Protein AF-W3U052-F1 (afdb_monomer)

pLDDT: mean 78.4, std 22.16, range [32.72, 96.44]

Foldseek 3Di:
DVVVVVVVQVVCCVVVVHDDDDPVVVVVVVVPDDDDDDDPVQLVVQQVVCCVVPVDGDDSVVSRVVSRCPPPPDVPPPDDDDPDPVPPPDD

Nearest PDB structures (foldseek):
  4f4f-assembly2_B  TM=9.428E-01  e=4.937E-03  Brucella melitensis bv. 1 str. 16M

Secondary structure (DSSP, 8-state):
-HHHHHHHHHHHHHHHS--PPPHHHHHHHTTT-------THHHHHHHHHHHHHHS----HHHHHHHHHHTT------SSS-----TT----

InterPro domains:
  IPR036052 Tryptophan synthase beta chain-like, PALP domain superfamily [G3DSA:3.40.50.1100] (3-83)
  IPR036052 Tryptophan synthase beta chain-like, PALP domain superfamily [SSF53686] (6-67)

Radius of gyration: 19.06 Å; Cα contacts (8 Å, |Δi|>4): 41; chains: 1; bounding box: 42×31×46 Å

Mean predicted aligned error: 11.36 Å

Organism: NCBI:txid1402976

Structure (mmCIF, N/CA/C/O backbone):
data_AF-W3U052-F1
#
_entry.id   AF-W3U052-F1
#
loop_
_atom_site.group_PDB
_atom_site.id
_atom_site.type_symbol
_atom_site.label_atom_id
_atom_site.label_alt_id
_atom_site.label_comp_id
_atom_site.label_asym_id
_atom_site.label_entity_id
_atom_site.label_seq_id
_atom_site.pdbx_PDB_ins_code
_atom_site.Cartn_x
_atom_site.Cartn_y
_atom_site.Cartn_z
_atom_site.occupancy
_atom_site.B_iso_or_equiv
_atom_site.auth_seq_id
_atom_site.auth_comp_id
_atom_site.auth_asym_id
_atom_site.auth_atom_id
_atom_site.pdbx_PDB_model_num
ATOM 1 N N . MET A 1 1 ? 16.755 16.103 -17.808 1.00 61.72 1 MET A N 1
ATOM 2 C CA . MET A 1 1 ? 17.037 14.648 -17.778 1.00 61.72 1 MET A CA 1
ATOM 3 C C . MET A 1 1 ?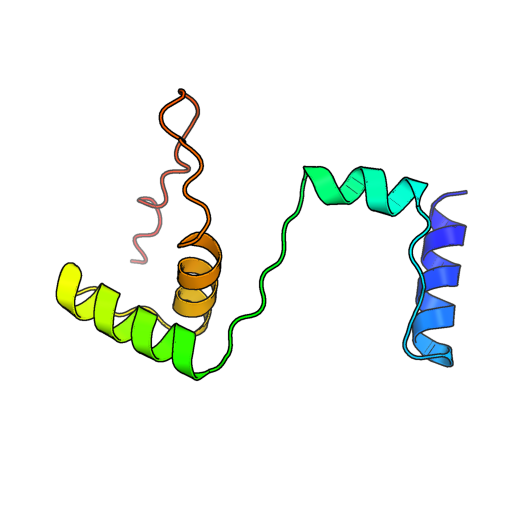 15.945 13.830 -17.088 1.00 61.72 1 MET A C 1
ATOM 5 O O . MET A 1 1 ? 15.528 12.850 -17.678 1.00 61.72 1 MET A O 1
ATOM 9 N N . ILE A 1 2 ? 15.399 14.252 -15.937 1.00 64.00 2 ILE A N 1
ATOM 10 C 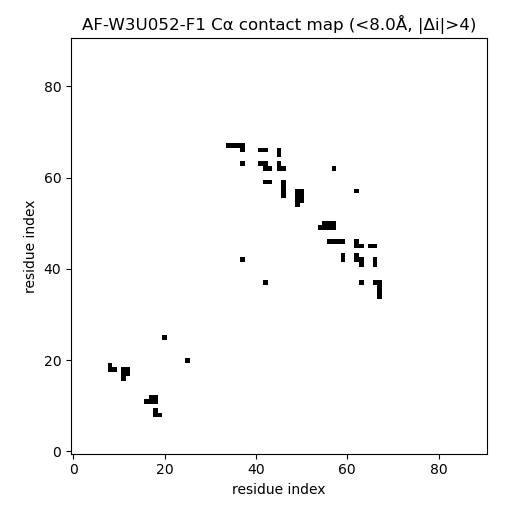CA . ILE A 1 2 ? 14.359 13.502 -15.188 1.00 64.00 2 ILE A CA 1
ATOM 11 C C . ILE A 1 2 ? 13.107 13.167 -16.027 1.00 64.00 2 ILE A C 1
ATOM 13 O O . ILE A 1 2 ? 12.584 12.061 -15.955 1.00 64.00 2 ILE A O 1
ATOM 17 N N . GLN A 1 3 ? 12.646 14.085 -16.886 1.00 76.25 3 GLN A N 1
ATOM 18 C CA . GLN A 1 3 ? 11.471 13.828 -17.734 1.00 76.25 3 GLN A CA 1
ATOM 19 C C . GLN A 1 3 ? 11.665 12.662 -18.721 1.00 76.25 3 GLN A C 1
ATOM 21 O O . GLN A 1 3 ? 10.705 11.964 -19.038 1.00 76.25 3 GLN A O 1
ATOM 26 N N . TYR A 1 4 ? 12.897 12.427 -19.188 1.00 85.44 4 TYR A N 1
ATOM 27 C CA . TYR A 1 4 ? 13.193 11.333 -20.114 1.00 85.44 4 TYR A CA 1
ATOM 28 C C . TYR A 1 4 ? 13.103 9.968 -19.423 1.00 85.44 4 TYR A C 1
ATOM 30 O O . TYR A 1 4 ? 12.537 9.032 -19.983 1.00 85.44 4 TYR A O 1
ATOM 38 N N . GLU A 1 5 ? 13.605 9.867 -18.191 1.00 88.06 5 GLU A N 1
ATOM 39 C CA . GLU A 1 5 ? 13.559 8.634 -17.396 1.00 88.06 5 GLU A CA 1
ATOM 40 C C . GLU A 1 5 ? 12.117 8.220 -17.082 1.00 88.06 5 GLU A C 1
ATOM 42 O O . GLU A 1 5 ? 11.762 7.054 -17.246 1.00 88.06 5 GLU A O 1
ATOM 47 N N . ILE A 1 6 ? 11.262 9.187 -16.729 1.00 92.12 6 ILE A N 1
ATOM 48 C CA . ILE A 1 6 ? 9.831 8.949 -16.498 1.00 92.12 6 ILE A CA 1
ATOM 49 C C . ILE A 1 6 ? 9.155 8.466 -17.781 1.00 92.12 6 ILE A C 1
ATOM 51 O O . ILE A 1 6 ? 8.448 7.459 -17.760 1.00 92.12 6 ILE A O 1
ATOM 55 N N . ARG A 1 7 ? 9.392 9.152 -18.909 1.00 93.94 7 ARG A N 1
ATOM 56 C CA . ARG A 1 7 ? 8.802 8.770 -20.197 1.00 93.94 7 ARG A CA 1
ATOM 57 C C . ARG A 1 7 ? 9.187 7.342 -20.576 1.00 93.94 7 ARG A C 1
ATOM 59 O O . ARG A 1 7 ? 8.312 6.548 -20.898 1.00 93.94 7 ARG A O 1
ATOM 66 N N . ASN A 1 8 ? 10.468 7.000 -20.469 1.00 92.12 8 ASN A N 1
ATOM 67 C CA . ASN A 1 8 ? 10.957 5.660 -20.776 1.00 92.12 8 ASN A CA 1
ATOM 68 C C . ASN A 1 8 ? 10.349 4.595 -19.841 1.00 92.12 8 ASN A C 1
ATOM 70 O O . ASN A 1 8 ? 9.932 3.536 -20.300 1.00 92.12 8 ASN A O 1
ATOM 74 N N . ALA A 1 9 ? 10.237 4.870 -18.536 1.00 93.06 9 ALA A N 1
ATOM 75 C CA . ALA A 1 9 ? 9.591 3.951 -17.596 1.00 93.06 9 ALA A CA 1
ATOM 76 C C . ALA A 1 9 ? 8.118 3.689 -17.961 1.00 93.06 9 ALA A C 1
ATOM 78 O O . ALA A 1 9 ? 7.673 2.542 -17.924 1.00 93.06 9 ALA A O 1
ATOM 79 N N . MET A 1 10 ? 7.380 4.726 -18.367 1.00 95.44 10 MET A N 1
ATOM 80 C CA . MET A 1 10 ? 5.980 4.601 -18.787 1.00 95.44 10 MET A CA 1
ATOM 81 C C . MET A 1 10 ? 5.829 3.890 -20.141 1.00 95.44 10 MET A C 1
ATOM 83 O O . MET A 1 10 ? 4.950 3.042 -20.287 1.00 95.44 10 MET A O 1
ATOM 87 N N . GLU A 1 11 ? 6.702 4.168 -21.113 1.00 95.44 11 GLU A N 1
ATOM 88 C CA . GLU A 1 11 ? 6.728 3.449 -22.396 1.00 95.44 11 GLU A CA 1
ATOM 89 C C . GLU A 1 11 ? 7.033 1.955 -22.200 1.00 95.44 11 GLU A C 1
ATOM 91 O O . GLU A 1 11 ? 6.394 1.102 -22.821 1.00 95.44 11 GLU A O 1
ATOM 96 N N . ASN A 1 12 ? 7.964 1.621 -21.300 1.00 93.81 12 ASN A N 1
ATOM 97 C CA . ASN A 1 12 ? 8.249 0.234 -20.937 1.00 93.81 12 ASN A CA 1
ATOM 98 C C . ASN A 1 12 ? 7.050 -0.407 -20.235 1.00 93.81 12 ASN A C 1
ATOM 100 O O . ASN A 1 12 ? 6.624 -1.484 -20.635 1.00 93.81 12 ASN A O 1
ATOM 104 N N . LEU A 1 13 ? 6.410 0.279 -19.284 1.00 96.25 13 LEU A N 1
ATOM 105 C CA . LEU A 1 13 ? 5.184 -0.215 -18.653 1.00 96.25 13 LEU A CA 1
ATOM 106 C C . LEU A 1 13 ? 4.084 -0.528 -19.683 1.00 96.25 13 LEU A C 1
ATOM 108 O O . LEU A 1 13 ? 3.397 -1.541 -19.553 1.00 96.25 13 LEU A O 1
ATOM 112 N N . GLN A 1 14 ? 3.934 0.290 -20.728 1.00 96.19 14 GLN A N 1
ATOM 113 C CA . GLN A 1 14 ? 2.971 0.031 -21.800 1.00 96.19 14 GLN A CA 1
ATOM 114 C C . GLN A 1 14 ? 3.310 -1.242 -22.593 1.00 96.19 14 GLN A C 1
ATOM 116 O O . GLN A 1 14 ? 2.406 -2.019 -22.899 1.00 96.19 14 GLN A O 1
ATOM 121 N N . LYS A 1 15 ? 4.591 -1.462 -22.916 1.00 96.06 15 LYS A N 1
ATOM 122 C CA . LYS A 1 15 ? 5.050 -2.570 -23.772 1.00 96.06 15 LYS A CA 1
ATOM 123 C C . LYS A 1 15 ? 5.224 -3.888 -23.017 1.00 96.06 15 LYS A C 1
ATOM 125 O O . LYS A 1 15 ? 4.716 -4.912 -23.459 1.00 96.06 15 LYS A O 1
ATOM 130 N N . SER A 1 16 ? 5.933 -3.873 -21.890 1.00 95.31 16 SER A N 1
ATOM 131 C CA . SER A 1 16 ? 6.285 -5.064 -21.106 1.00 95.31 16 SER A CA 1
ATOM 132 C C . SER A 1 16 ? 5.385 -5.290 -19.896 1.00 95.31 16 SER A C 1
ATOM 134 O O . SER A 1 16 ? 5.518 -6.313 -19.2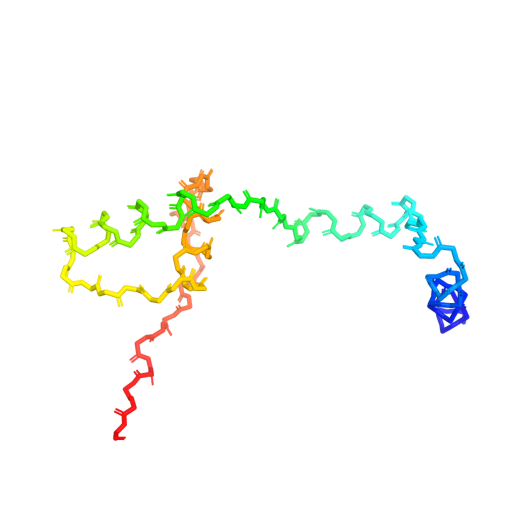36 1.00 95.31 16 SER A O 1
ATOM 136 N N . ARG A 1 17 ? 4.451 -4.373 -19.588 1.00 96.44 17 ARG A N 1
ATOM 137 C CA . ARG A 1 17 ? 3.548 -4.444 -18.412 1.00 96.44 17 ARG A CA 1
ATOM 138 C C . ARG A 1 17 ? 4.266 -4.391 -17.063 1.00 96.44 17 ARG A C 1
ATOM 140 O O . ARG A 1 17 ? 3.644 -4.580 -16.022 1.00 96.44 17 ARG A O 1
ATOM 147 N N . HIS A 1 18 ? 5.553 -4.069 -17.079 1.00 93.81 18 HIS A N 1
ATOM 148 C CA . HIS A 1 18 ? 6.378 -3.843 -15.905 1.00 93.81 18 HIS A CA 1
ATOM 149 C C . HIS A 1 18 ? 7.520 -2.885 -16.255 1.0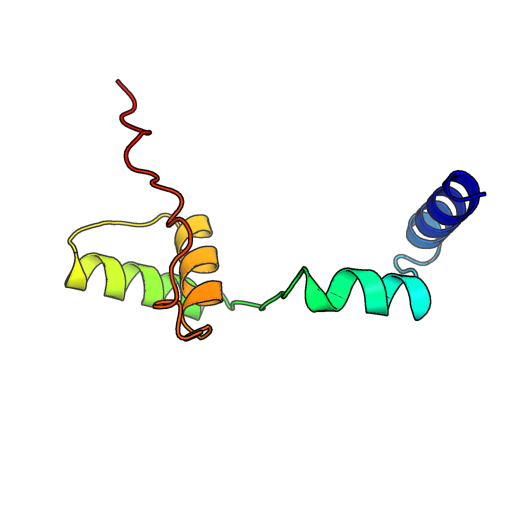0 93.81 18 HIS A C 1
ATOM 151 O O . HIS A 1 18 ? 7.908 -2.759 -17.416 1.00 93.81 18 HIS A O 1
ATOM 157 N N . PHE A 1 19 ? 8.102 -2.260 -15.238 1.00 95.00 19 PHE A N 1
ATOM 158 C CA . PHE A 1 19 ? 9.382 -1.563 -15.325 1.00 95.00 19 PHE A CA 1
ATOM 159 C C . PHE A 1 19 ? 10.159 -1.813 -14.033 1.00 95.00 19 PHE A C 1
ATOM 161 O O . PHE A 1 19 ? 9.568 -2.144 -13.005 1.00 95.00 19 PHE A O 1
ATOM 168 N N . ASN A 1 20 ? 11.477 -1.648 -14.090 1.00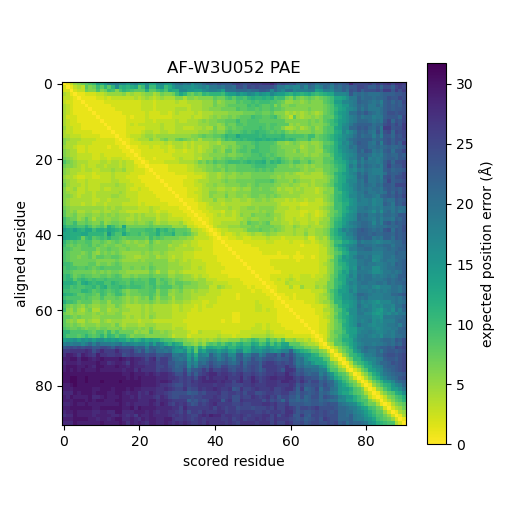 91.94 20 ASN A N 1
ATOM 169 C CA . ASN A 1 20 ? 12.328 -1.739 -12.911 1.00 91.94 20 ASN A CA 1
ATOM 170 C C . ASN A 1 20 ? 12.718 -0.338 -12.457 1.00 91.94 20 ASN A C 1
ATOM 172 O O . ASN A 1 20 ? 13.049 0.523 -13.274 1.00 91.94 20 ASN A O 1
ATOM 176 N N . LEU A 1 21 ? 12.668 -0.122 -11.148 1.00 90.88 21 LEU A N 1
ATOM 177 C CA . LEU A 1 21 ? 13.132 1.108 -10.534 1.00 90.88 21 LEU A CA 1
ATOM 178 C C . LEU A 1 21 ? 14.630 0.974 -10.237 1.00 90.88 21 LEU A C 1
ATOM 180 O O . LEU A 1 21 ? 15.043 -0.005 -9.619 1.00 90.88 21 LEU A O 1
ATOM 184 N N . ASP A 1 22 ? 15.426 1.953 -10.667 1.00 90.56 22 ASP A N 1
ATOM 185 C CA . ASP A 1 22 ? 16.852 1.997 -10.333 1.00 90.56 22 ASP A CA 1
ATOM 186 C C . ASP A 1 22 ? 17.073 2.099 -8.813 1.00 90.56 22 ASP A C 1
ATOM 188 O O . ASP A 1 22 ? 16.267 2.690 -8.082 1.00 90.56 22 ASP A O 1
ATOM 192 N N . GLU A 1 23 ? 18.190 1.555 -8.334 1.00 93.25 23 GLU A N 1
ATOM 193 C CA . GLU A 1 23 ? 18.516 1.474 -6.911 1.00 93.25 23 GLU A CA 1
ATOM 194 C C . GLU A 1 23 ? 18.574 2.861 -6.258 1.00 93.25 23 GLU A C 1
ATOM 196 O O . GLU A 1 23 ? 18.116 3.036 -5.126 1.00 93.25 23 GLU A O 1
ATOM 201 N N . LYS A 1 24 ? 19.067 3.875 -6.982 1.00 92.19 24 LYS A N 1
ATOM 202 C CA . LYS A 1 24 ? 19.101 5.266 -6.512 1.00 92.19 24 LYS A CA 1
ATOM 203 C C . LYS A 1 24 ? 17.700 5.780 -6.179 1.00 92.19 24 LYS A C 1
ATOM 205 O O . LYS A 1 24 ? 17.486 6.362 -5.116 1.00 92.19 24 LYS A O 1
ATOM 210 N N . HIS A 1 25 ? 16.742 5.545 -7.074 1.00 91.38 25 HIS A N 1
ATOM 211 C CA . HIS A 1 25 ? 15.354 5.950 -6.874 1.00 91.38 25 HIS A CA 1
ATOM 212 C C . HIS A 1 25 ? 14.698 5.125 -5.764 1.00 91.38 25 HIS A C 1
ATOM 214 O O . HIS A 1 25 ? 14.055 5.696 -4.884 1.00 91.38 25 HIS A O 1
ATOM 220 N N . PHE A 1 26 ? 14.927 3.811 -5.725 1.00 92.88 26 PHE A N 1
ATOM 221 C CA . PHE A 1 26 ? 14.398 2.956 -4.662 1.00 92.88 26 PHE A CA 1
ATOM 222 C C . PHE A 1 26 ? 14.865 3.397 -3.267 1.00 92.88 26 PHE A C 1
ATOM 224 O O . PHE A 1 26 ? 14.040 3.558 -2.367 1.00 92.88 26 PHE A O 1
ATOM 231 N N . LYS A 1 27 ? 16.165 3.679 -3.101 1.00 94.81 27 LYS A N 1
ATOM 232 C CA . LYS A 1 27 ? 16.751 4.170 -1.841 1.00 94.81 27 LYS A CA 1
ATOM 233 C C . LYS A 1 27 ? 16.201 5.526 -1.402 1.00 94.81 27 LYS A C 1
ATOM 235 O O . LYS A 1 27 ? 16.179 5.798 -0.208 1.00 94.81 27 LYS A O 1
ATOM 240 N N . SER A 1 28 ? 15.748 6.364 -2.334 1.00 92.88 28 SER A N 1
ATOM 241 C CA . SER A 1 28 ? 15.102 7.637 -1.986 1.00 92.88 28 SER A CA 1
ATOM 242 C C . SER A 1 28 ? 13.655 7.475 -1.497 1.00 92.88 28 SER A C 1
ATOM 244 O O . SER A 1 28 ? 13.206 8.252 -0.660 1.00 92.88 28 SER A O 1
ATOM 246 N N . ILE A 1 29 ? 12.929 6.458 -1.979 1.00 92.75 29 ILE A N 1
ATOM 247 C CA . ILE A 1 29 ? 11.499 6.252 -1.686 1.00 92.75 29 ILE A CA 1
ATOM 248 C C . ILE A 1 29 ? 11.299 5.383 -0.437 1.00 92.75 29 ILE A C 1
ATOM 250 O O . ILE A 1 29 ? 10.409 5.656 0.369 1.00 92.75 29 ILE A O 1
ATOM 254 N N . SER A 1 30 ? 12.117 4.345 -0.250 1.00 93.31 30 SER A N 1
ATOM 255 C CA . SER A 1 30 ? 11.927 3.353 0.818 1.00 93.31 30 SER A CA 1
ATOM 256 C C . SER A 1 30 ? 11.954 3.894 2.260 1.00 93.31 30 SER A C 1
ATOM 258 O O . SER A 1 30 ? 11.240 3.330 3.090 1.00 93.31 30 SER A O 1
ATOM 260 N N . PRO A 1 31 ? 12.676 4.983 2.608 1.00 92.88 31 PRO A N 1
ATOM 261 C CA . PRO A 1 31 ? 12.610 5.556 3.955 1.00 92.88 31 PRO A CA 1
ATOM 262 C C . PRO A 1 31 ? 11.315 6.337 4.215 1.00 92.88 31 PRO A C 1
ATOM 264 O O . PRO A 1 31 ? 10.904 6.487 5.365 1.00 92.88 31 PRO A O 1
ATOM 267 N N . LEU A 1 32 ? 10.684 6.850 3.154 1.00 94.12 32 LEU A N 1
ATOM 268 C CA . LEU A 1 32 ? 9.511 7.725 3.225 1.00 94.12 32 LEU A CA 1
ATOM 269 C C . LEU A 1 32 ? 8.201 6.937 3.154 1.00 94.12 32 LEU A C 1
ATOM 271 O O . LEU A 1 32 ? 7.209 7.316 3.775 1.00 94.12 32 LEU A O 1
ATOM 275 N N . PHE A 1 33 ? 8.195 5.830 2.412 1.00 91.25 33 PHE A N 1
ATOM 276 C CA . PHE A 1 33 ? 6.997 5.049 2.139 1.00 91.25 33 PHE A CA 1
ATOM 277 C C . PHE A 1 33 ? 7.146 3.611 2.625 1.00 91.25 33 PHE A C 1
ATOM 279 O O . PHE A 1 33 ? 8.186 2.976 2.479 1.00 91.25 33 PHE A O 1
ATOM 286 N N . SER A 1 34 ? 6.066 3.057 3.170 1.00 89.56 34 SER A N 1
ATOM 287 C CA . SER A 1 34 ? 5.968 1.621 3.440 1.00 89.56 34 SER A CA 1
ATOM 288 C C . SER A 1 34 ? 4.612 1.121 2.981 1.00 89.56 34 SER A C 1
ATOM 290 O O . SER A 1 34 ? 3.597 1.746 3.283 1.00 89.56 34 SER A O 1
ATOM 292 N N . ALA A 1 35 ? 4.596 -0.024 2.310 1.00 88.44 35 ALA A N 1
ATOM 293 C CA . ALA A 1 35 ? 3.380 -0.669 1.841 1.00 88.44 35 ALA A CA 1
ATOM 294 C C . ALA A 1 35 ? 3.146 -1.982 2.593 1.00 88.44 35 ALA A C 1
ATOM 296 O O . ALA A 1 35 ? 4.090 -2.667 2.989 1.00 88.44 35 ALA A O 1
ATOM 297 N N . ARG A 1 36 ? 1.877 -2.340 2.769 1.00 87.31 36 ARG A N 1
ATOM 298 C CA . ARG A 1 36 ? 1.452 -3.639 3.290 1.00 87.31 36 ARG A CA 1
ATOM 299 C C . ARG A 1 36 ? 0.292 -4.137 2.437 1.00 87.31 36 ARG A C 1
ATOM 301 O O . ARG A 1 36 ? -0.562 -3.355 2.034 1.00 87.31 36 ARG A O 1
ATOM 308 N N . LYS A 1 37 ? 0.280 -5.438 2.160 1.00 86.56 37 LYS A N 1
ATOM 309 C CA . LYS A 1 37 ? -0.849 -6.112 1.518 1.00 86.56 37 LYS A CA 1
ATOM 310 C C . LYS A 1 37 ? -1.835 -6.563 2.593 1.00 86.56 37 LYS A C 1
ATOM 312 O O . LYS A 1 37 ? -1.401 -7.071 3.622 1.00 86.56 37 LYS A O 1
ATOM 317 N N . SER A 1 38 ? -3.124 -6.389 2.324 1.00 83.81 38 SER A N 1
ATOM 318 C CA . SER A 1 38 ? -4.218 -6.902 3.148 1.00 83.81 38 SER A CA 1
ATOM 319 C C . SER A 1 38 ? -5.082 -7.828 2.292 1.00 83.81 38 SER A C 1
ATOM 321 O O . SER A 1 38 ? -5.400 -7.505 1.145 1.00 83.81 38 SER A O 1
ATOM 323 N N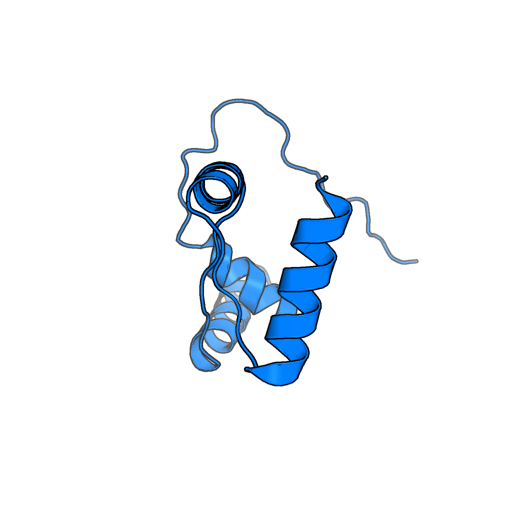 . SER A 1 39 ? -5.394 -9.007 2.808 1.00 86.25 39 SER A N 1
ATOM 324 C CA . SER A 1 39 ? -6.324 -9.978 2.226 1.00 86.25 39 SER A CA 1
ATOM 325 C C . SER A 1 39 ? -7.755 -9.670 2.660 1.00 86.25 39 SER A C 1
ATOM 327 O O . SER A 1 39 ? -7.941 -9.064 3.698 1.00 86.25 39 SER A O 1
ATOM 329 N N . ILE A 1 40 ? -8.776 -10.112 1.920 1.00 82.81 40 ILE A N 1
ATOM 330 C CA . ILE A 1 40 ? -10.194 -9.772 2.192 1.00 82.81 40 ILE A CA 1
ATOM 331 C C . ILE A 1 40 ? -10.649 -10.126 3.623 1.00 82.81 40 ILE A C 1
ATOM 333 O O . ILE A 1 40 ? -11.475 -9.421 4.197 1.00 82.81 40 ILE A O 1
ATOM 337 N N . VAL A 1 41 ? -10.094 -11.187 4.213 1.00 86.69 41 VAL 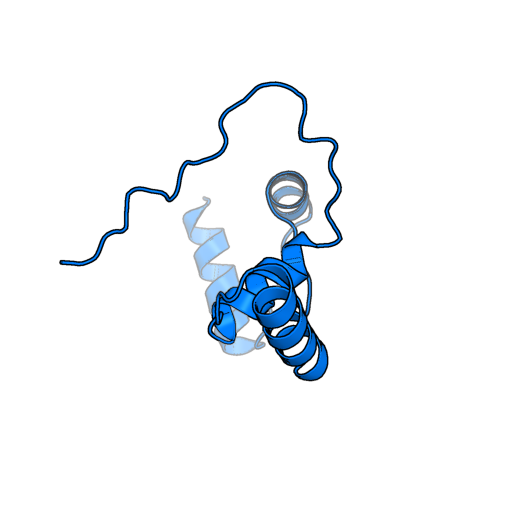A N 1
ATOM 338 C CA . VAL A 1 41 ? -10.445 -11.635 5.572 1.00 86.69 41 VAL A CA 1
ATOM 339 C C . VAL A 1 41 ? -10.011 -10.614 6.631 1.00 86.69 41 VAL A C 1
ATOM 341 O O . VAL A 1 41 ? -10.686 -10.432 7.641 1.00 86.69 41 VAL A O 1
ATOM 344 N N . GLU A 1 42 ? -8.902 -9.912 6.400 1.00 85.94 42 GLU A N 1
ATOM 345 C CA . GLU A 1 42 ? -8.305 -9.024 7.396 1.00 85.94 42 GLU A CA 1
ATOM 346 C C . GLU A 1 42 ? -9.092 -7.713 7.614 1.00 85.94 42 GLU A C 1
ATOM 348 O O . GLU A 1 42 ? -9.266 -7.331 8.774 1.00 85.94 42 GLU A O 1
ATOM 353 N N . PRO A 1 43 ? -9.605 -7.012 6.578 1.00 88.00 43 PRO A N 1
ATOM 354 C CA . PRO A 1 43 ? -10.504 -5.876 6.739 1.00 88.00 43 PRO A CA 1
ATOM 355 C C . PRO A 1 43 ? -11.819 -6.251 7.408 1.00 88.00 43 PRO A C 1
ATOM 357 O O . PRO A 1 43 ? -12.266 -5.490 8.251 1.00 88.00 43 PRO A O 1
ATOM 360 N N . ALA A 1 44 ? -12.405 -7.414 7.101 1.00 91.25 44 ALA A N 1
ATOM 361 C CA . ALA A 1 44 ? -13.648 -7.849 7.743 1.00 91.25 44 ALA A CA 1
ATOM 362 C C . ALA A 1 44 ? -13.470 -7.975 9.265 1.00 91.25 44 ALA A C 1
ATOM 364 O O . ALA A 1 44 ? -14.187 -7.337 10.027 1.00 91.25 44 ALA A O 1
ATOM 365 N N . GLN A 1 45 ? -12.412 -8.670 9.698 1.00 92.25 45 GLN A N 1
ATOM 366 C CA . GLN A 1 45 ? -12.047 -8.756 11.118 1.00 92.25 45 GLN A CA 1
ATOM 367 C C . GLN A 1 45 ? -11.758 -7.381 11.734 1.00 92.25 45 GLN A C 1
ATOM 369 O O . GLN A 1 45 ? -12.056 -7.138 12.898 1.00 92.25 45 GLN A O 1
ATOM 374 N N . THR A 1 46 ? -11.156 -6.473 10.961 1.00 92.12 46 THR A N 1
ATOM 375 C CA . THR A 1 46 ? -10.854 -5.114 11.428 1.00 92.12 46 THR A CA 1
ATOM 376 C C . THR A 1 46 ? -12.134 -4.307 11.651 1.00 92.12 46 THR A C 1
ATOM 378 O O . THR A 1 46 ? -12.231 -3.625 12.665 1.00 92.12 46 THR A O 1
ATOM 381 N N . ILE A 1 47 ? -13.119 -4.410 10.753 1.00 92.56 47 ILE A N 1
ATOM 382 C CA . ILE A 1 47 ? -14.433 -3.767 10.902 1.00 92.56 47 ILE A CA 1
ATOM 383 C C . ILE A 1 47 ? -15.130 -4.289 12.157 1.00 92.56 47 ILE A C 1
ATOM 385 O O . ILE A 1 47 ? -15.554 -3.484 12.983 1.00 92.56 47 ILE A O 1
ATOM 389 N N . ASP A 1 48 ? -15.181 -5.613 12.328 1.00 94.44 48 ASP A N 1
ATOM 390 C CA . ASP A 1 48 ? -15.826 -6.238 13.484 1.00 94.44 48 ASP A CA 1
ATOM 391 C C . ASP A 1 48 ? -15.184 -5.773 14.796 1.00 94.44 48 ASP A C 1
ATOM 393 O O . ASP A 1 48 ? -15.884 -5.318 15.698 1.00 94.44 48 ASP A O 1
ATOM 397 N N . ASN A 1 49 ? -13.851 -5.806 14.889 1.00 93.12 49 ASN A N 1
ATOM 398 C CA . ASN A 1 49 ? -13.136 -5.392 16.097 1.00 93.12 49 ASN A CA 1
ATOM 399 C C . ASN A 1 49 ? -13.381 -3.915 16.436 1.00 93.12 49 ASN A C 1
ATOM 401 O O . ASN A 1 49 ? -13.708 -3.596 17.575 1.00 93.12 49 ASN A O 1
ATOM 405 N N . ILE A 1 50 ? -13.274 -3.014 15.452 1.00 93.69 50 ILE A N 1
ATOM 406 C CA . ILE A 1 50 ? -13.486 -1.576 15.678 1.00 93.69 50 ILE A CA 1
ATOM 407 C C . ILE A 1 50 ? -14.927 -1.308 16.111 1.00 93.69 50 ILE A C 1
ATOM 409 O O . ILE A 1 50 ? -15.156 -0.510 17.024 1.00 93.69 50 ILE A O 1
ATOM 413 N N . TYR A 1 51 ? -15.891 -1.989 15.493 1.00 95.81 51 TYR A N 1
ATOM 414 C CA . TYR A 1 51 ? -17.294 -1.848 15.848 1.00 95.81 51 TYR A CA 1
ATOM 415 C C . TYR A 1 51 ? -17.564 -2.317 17.281 1.00 95.81 51 TYR A C 1
ATOM 417 O O . TYR A 1 51 ? -18.236 -1.613 18.030 1.00 95.81 51 TYR A O 1
ATOM 425 N N . GLN A 1 52 ? -16.992 -3.449 17.699 1.00 95.50 52 GLN A N 1
ATOM 426 C CA . GLN A 1 52 ? -17.131 -3.945 19.073 1.00 95.50 52 GLN A CA 1
ATOM 427 C C . GLN A 1 52 ? -16.439 -3.042 20.105 1.00 95.50 52 GLN A C 1
ATOM 429 O O . GLN A 1 52 ? -16.972 -2.837 21.192 1.00 95.50 52 GLN A O 1
ATOM 434 N N . GLU A 1 53 ? -15.269 -2.487 19.783 1.00 93.38 53 GLU A N 1
ATOM 435 C CA . GLU A 1 53 ? -14.485 -1.663 20.714 1.00 93.38 53 GLU A CA 1
ATOM 436 C C . GLU A 1 53 ? -15.024 -0.234 20.864 1.00 93.38 53 GLU A C 1
ATOM 438 O O . GLU A 1 53 ? -14.944 0.348 21.944 1.00 93.38 53 GLU A O 1
ATOM 443 N N . SER A 1 54 ? -15.545 0.352 19.783 1.00 92.50 54 SER A N 1
ATOM 444 C CA . SER A 1 54 ? -15.856 1.789 19.723 1.00 92.50 54 SER A CA 1
ATOM 445 C C . SER A 1 54 ? -17.279 2.122 19.272 1.00 92.50 54 SER A C 1
ATOM 447 O O . SER A 1 54 ? -17.682 3.281 19.342 1.00 92.50 54 SER A O 1
ATOM 449 N N . GLY A 1 55 ? -18.040 1.145 18.770 1.00 93.81 55 GLY A N 1
ATOM 450 C CA . GLY A 1 55 ? -19.328 1.369 18.105 1.00 93.81 55 GLY A CA 1
ATOM 451 C C . GLY A 1 55 ? -19.214 2.008 16.715 1.00 93.81 55 GLY A C 1
ATOM 452 O O . GLY A 1 55 ? -20.231 2.203 16.049 1.00 93.81 55 GLY A O 1
ATOM 453 N N . TYR A 1 56 ? -18.002 2.333 16.251 1.00 94.31 56 TYR A N 1
ATOM 454 C CA . TYR A 1 56 ? -17.766 2.909 14.931 1.00 94.31 56 TYR A CA 1
ATOM 455 C C . TYR A 1 56 ? -17.751 1.827 13.848 1.00 94.31 56 TYR A C 1
ATOM 457 O O . TYR A 1 56 ? -17.037 0.832 13.951 1.00 94.31 56 TYR A O 1
ATOM 465 N N . PHE A 1 57 ? -18.513 2.041 12.776 1.00 93.69 57 PHE A N 1
ATOM 466 C CA . PHE A 1 57 ? -18.561 1.129 11.638 1.00 93.69 57 PHE A CA 1
ATOM 467 C C . PHE A 1 57 ? -17.741 1.690 10.471 1.00 93.69 57 PHE A C 1
ATOM 469 O O . PHE A 1 57 ? -18.169 2.619 9.785 1.00 93.69 57 PHE A O 1
ATOM 476 N N . ALA A 1 58 ? -16.543 1.141 10.268 1.00 92.88 58 ALA A N 1
ATOM 477 C CA . ALA A 1 58 ? -15.644 1.551 9.193 1.00 92.88 58 ALA A CA 1
ATOM 478 C C . ALA A 1 58 ? -16.049 0.924 7.850 1.00 92.88 58 ALA A C 1
ATOM 480 O O . ALA A 1 58 ? -16.408 -0.252 7.789 1.00 92.88 58 ALA A O 1
ATOM 481 N N . ASP A 1 59 ? -15.918 1.671 6.752 1.00 93.62 59 ASP A N 1
ATOM 482 C CA . ASP A 1 59 ? -16.034 1.088 5.414 1.00 93.62 59 ASP A CA 1
ATOM 483 C C . ASP A 1 59 ? -14.798 0.215 5.075 1.00 93.62 59 ASP A C 1
ATOM 485 O O . ASP A 1 59 ? -13.732 0.363 5.692 1.00 93.62 59 ASP A O 1
ATOM 489 N N . PRO A 1 60 ? -14.882 -0.679 4.072 1.00 89.81 60 PRO A N 1
ATOM 490 C CA . PRO A 1 60 ? -13.789 -1.588 3.727 1.00 89.81 60 PRO A CA 1
ATOM 491 C C . PRO A 1 60 ? -12.457 -0.905 3.379 1.00 89.81 60 PRO A C 1
ATOM 493 O O . PRO A 1 60 ? -11.401 -1.442 3.722 1.00 89.81 60 PRO A O 1
ATOM 496 N N . HIS A 1 61 ? -12.459 0.265 2.725 1.00 91.44 61 HIS A N 1
ATOM 497 C CA . HIS A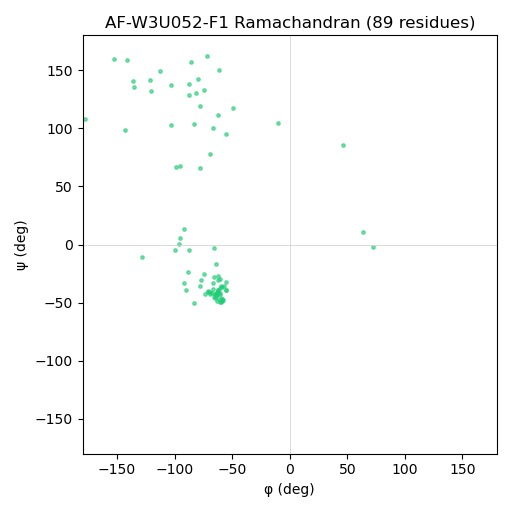 1 61 ? -11.215 0.963 2.378 1.00 91.44 61 HIS A CA 1
ATOM 498 C C . HIS A 1 61 ? -10.528 1.514 3.630 1.00 91.44 61 HIS A C 1
ATOM 500 O O . HIS A 1 61 ? -9.311 1.370 3.788 1.00 91.44 61 HIS A O 1
ATOM 506 N N . THR A 1 62 ? -11.310 2.070 4.558 1.00 91.81 62 THR A N 1
ATOM 507 C CA . THR A 1 62 ? -10.818 2.526 5.863 1.00 91.81 62 THR A CA 1
ATOM 508 C C . THR A 1 62 ? -10.282 1.358 6.690 1.00 91.81 62 THR A C 1
ATOM 510 O O . THR A 1 62 ? -9.192 1.447 7.256 1.00 91.81 62 THR A O 1
ATOM 513 N N . ALA A 1 63 ? -10.969 0.216 6.696 1.00 91.25 63 ALA A N 1
ATOM 514 C CA . ALA A 1 63 ? -10.513 -0.981 7.400 1.00 91.25 63 ALA A CA 1
ATOM 515 C C . ALA A 1 63 ? -9.177 -1.526 6.858 1.00 91.25 63 ALA A C 1
ATOM 517 O O . ALA A 1 63 ? -8.300 -1.907 7.637 1.00 91.25 63 ALA A O 1
ATOM 518 N N . VAL A 1 64 ? -8.964 -1.499 5.535 1.00 91.06 64 VAL A N 1
ATOM 519 C CA . VAL A 1 64 ? -7.662 -1.828 4.921 1.00 91.06 64 VAL A CA 1
ATOM 520 C C . VAL A 1 64 ? -6.563 -0.883 5.412 1.00 91.06 64 VAL A C 1
ATOM 522 O O . VAL A 1 64 ? -5.461 -1.340 5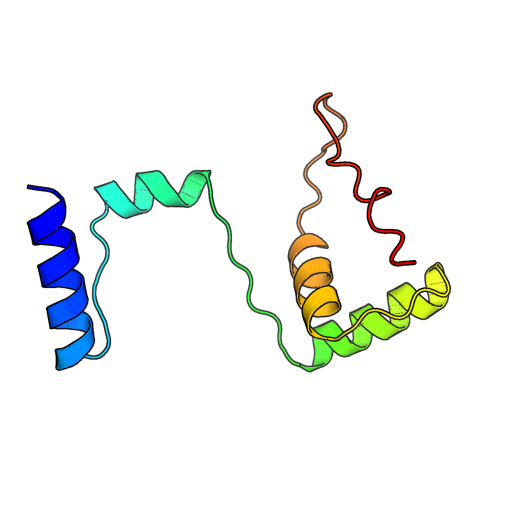.737 1.00 91.06 64 VAL A O 1
ATOM 525 N N . ALA A 1 65 ? -6.842 0.420 5.489 1.00 88.44 65 ALA A N 1
ATOM 526 C CA . ALA A 1 65 ? -5.882 1.410 5.971 1.00 88.44 65 ALA A CA 1
ATOM 527 C C . ALA A 1 65 ? -5.533 1.189 7.454 1.00 88.44 65 ALA A C 1
ATOM 529 O O . ALA A 1 65 ? -4.353 1.139 7.814 1.00 88.44 65 ALA A O 1
ATOM 530 N N . LEU A 1 66 ? -6.538 0.966 8.303 1.00 88.69 66 LEU A N 1
ATOM 531 C CA . LEU A 1 66 ? -6.358 0.717 9.735 1.00 88.69 66 LEU A CA 1
ATOM 532 C C . LEU A 1 66 ? -5.579 -0.577 9.993 1.00 88.69 66 LEU A C 1
ATOM 534 O O . LEU A 1 66 ? -4.598 -0.570 10.741 1.00 88.69 66 LEU A O 1
ATOM 538 N N . LYS A 1 67 ? -5.908 -1.664 9.288 1.00 87.50 67 LYS A N 1
ATOM 539 C CA . LYS A 1 67 ? -5.139 -2.917 9.340 1.00 87.50 67 LYS A CA 1
ATOM 540 C C . LYS A 1 67 ? -3.692 -2.738 8.879 1.00 87.50 67 LYS A C 1
ATOM 542 O O . LYS A 1 67 ? -2.766 -3.347 9.424 1.00 87.50 67 LYS A O 1
ATOM 547 N N . SER A 1 68 ? -3.475 -1.896 7.871 1.00 83.62 68 SER A N 1
ATOM 548 C CA . SER A 1 68 ? -2.131 -1.606 7.367 1.00 83.62 68 SER A CA 1
ATOM 549 C C . SER A 1 68 ? -1.272 -0.872 8.403 1.00 83.62 68 SER A C 1
ATOM 551 O O . SER A 1 68 ? -0.052 -1.058 8.429 1.00 83.62 68 SER A O 1
ATOM 553 N N . ASN A 1 69 ? -1.905 -0.110 9.299 1.00 75.81 69 ASN A N 1
ATOM 554 C CA . ASN A 1 69 ? -1.261 0.584 10.411 1.00 75.81 69 ASN A CA 1
ATOM 555 C C . ASN A 1 69 ? -1.143 -0.246 11.698 1.00 75.81 69 ASN A C 1
ATOM 557 O O . ASN A 1 69 ? -0.227 0.005 12.475 1.00 75.81 69 ASN A O 1
ATOM 561 N N . SER A 1 70 ? -1.985 -1.259 11.922 1.00 63.66 70 SER A N 1
ATOM 562 C CA . SER A 1 70 ? -2.052 -1.980 13.208 1.00 63.66 70 SER A CA 1
ATOM 563 C C . SER A 1 70 ? -0.779 -2.757 13.590 1.00 63.66 70 SER A C 1
ATOM 565 O O . SER A 1 70 ? -0.591 -3.110 14.748 1.00 63.66 70 SER A O 1
ATOM 567 N N . GLY A 1 71 ? 0.122 -3.018 12.634 1.00 52.09 71 GLY A N 1
ATOM 568 C CA . GLY A 1 71 ? 1.447 -3.606 12.887 1.00 52.09 71 GLY A CA 1
ATOM 569 C C . GLY A 1 71 ? 2.586 -2.590 12.999 1.00 52.09 71 GLY A C 1
ATOM 570 O O . GLY A 1 71 ? 3.735 -2.987 13.167 1.00 52.09 71 GLY A O 1
ATOM 571 N N . LYS A 1 72 ? 2.296 -1.292 12.871 1.00 52.38 72 LYS A N 1
ATOM 572 C CA . LYS A 1 72 ? 3.244 -0.205 13.106 1.00 52.38 72 LYS A CA 1
ATOM 573 C C . LYS A 1 72 ? 3.019 0.350 14.512 1.00 52.38 72 LYS A C 1
ATOM 575 O O . LYS A 1 72 ? 2.661 1.511 14.669 1.00 52.38 72 LYS A O 1
ATOM 580 N N . GLN A 1 73 ? 3.303 -0.445 15.545 1.00 38.75 73 GLN A N 1
ATOM 581 C CA . GLN A 1 73 ? 3.730 0.150 16.813 1.00 38.75 73 GLN A CA 1
ATOM 582 C C . GLN A 1 73 ? 5.124 0.743 16.590 1.00 38.75 73 GLN A C 1
ATOM 584 O O . GLN A 1 73 ? 6.149 0.161 16.933 1.00 38.75 73 GLN A O 1
ATOM 589 N N . LYS A 1 74 ? 5.177 1.913 15.955 1.00 36.09 74 LYS A N 1
ATOM 590 C CA . LYS A 1 74 ? 6.231 2.851 16.306 1.00 36.09 74 LYS A CA 1
ATOM 591 C C . LYS A 1 74 ? 5.807 3.428 17.649 1.00 36.09 74 LYS A C 1
ATOM 593 O O . LYS A 1 74 ? 4.647 3.787 17.818 1.00 36.09 74 LYS A O 1
ATOM 598 N N . ASN A 1 75 ? 6.724 3.490 18.605 1.00 32.94 75 ASN A N 1
ATOM 599 C CA . ASN A 1 75 ? 6.602 4.423 19.715 1.00 32.94 75 ASN A CA 1
ATOM 600 C C . ASN A 1 75 ? 6.444 5.821 19.093 1.00 32.94 75 ASN A C 1
ATOM 602 O O . ASN A 1 75 ? 7.427 6.423 18.679 1.00 32.94 75 ASN A O 1
ATOM 606 N N . ILE A 1 76 ? 5.202 6.280 18.921 1.00 37.50 76 ILE A N 1
ATOM 607 C CA . ILE A 1 76 ? 4.864 7.628 18.433 1.00 37.50 76 ILE A CA 1
ATOM 608 C C . ILE A 1 76 ? 4.601 8.592 19.595 1.00 37.50 76 ILE A C 1
ATOM 610 O O . ILE A 1 76 ? 4.291 9.756 19.373 1.00 37.50 76 ILE A O 1
ATOM 614 N N . TYR A 1 77 ? 4.822 8.159 20.842 1.00 36.47 77 TYR A N 1
ATOM 615 C CA . TYR A 1 77 ? 5.024 9.073 21.966 1.00 36.47 77 TYR A CA 1
ATOM 616 C C . TYR A 1 77 ? 6.453 9.624 21.935 1.00 36.47 77 TYR A C 1
ATOM 618 O O . TYR A 1 77 ? 7.304 9.344 22.773 1.00 36.47 77 TYR A O 1
ATOM 626 N N . SER A 1 78 ? 6.735 10.400 20.903 1.00 32.72 78 SER A N 1
ATOM 627 C CA . SER A 1 78 ? 7.807 11.382 20.870 1.00 32.72 78 SER A CA 1
ATOM 628 C C . SER A 1 78 ? 7.219 12.530 20.072 1.00 32.72 78 SER A C 1
ATOM 630 O O . SER A 1 78 ? 7.081 12.403 18.862 1.00 32.72 78 SER A O 1
ATOM 632 N N . ASN A 1 79 ? 6.738 13.542 20.804 1.00 42.53 79 ASN A N 1
ATOM 633 C CA . ASN A 1 79 ? 6.194 14.817 20.330 1.00 42.53 79 ASN A CA 1
ATOM 634 C C . ASN A 1 79 ? 6.413 15.067 18.836 1.00 42.53 79 ASN A C 1
ATOM 636 O O . ASN A 1 79 ? 7.527 15.402 18.462 1.00 42.53 79 ASN A O 1
ATOM 640 N N . ASP A 1 80 ? 5.366 14.918 18.021 1.00 41.66 80 ASP A N 1
ATOM 641 C CA . ASP A 1 80 ? 5.054 15.845 16.931 1.00 41.66 80 ASP A CA 1
ATOM 642 C C . ASP A 1 80 ? 3.762 15.422 16.214 1.00 41.66 80 ASP A C 1
ATOM 644 O O . ASP A 1 80 ? 3.709 14.441 15.478 1.00 41.66 80 ASP A O 1
ATOM 648 N N . ARG A 1 81 ? 2.709 16.214 16.456 1.00 41.12 81 ARG A N 1
ATOM 649 C CA . ARG A 1 81 ? 1.492 16.375 15.643 1.00 41.12 81 ARG A CA 1
ATOM 650 C C . ARG A 1 81 ? 0.822 15.086 15.145 1.00 41.12 81 ARG A C 1
ATOM 652 O O . ARG A 1 81 ? 0.932 14.701 13.982 1.00 41.12 81 ARG A O 1
ATOM 659 N N . LEU A 1 82 ? -0.036 14.531 16.005 1.00 40.78 82 LEU A N 1
ATOM 660 C CA . LEU A 1 82 ? -1.267 13.882 15.548 1.00 40.78 82 LEU A CA 1
ATOM 661 C C . LEU A 1 82 ? -1.971 14.842 14.575 1.00 40.78 82 LEU A C 1
ATOM 663 O O . LEU A 1 82 ? -2.327 15.957 14.953 1.00 40.78 82 LEU A O 1
ATOM 667 N N . CYS A 1 83 ? -2.121 14.435 13.315 1.00 38.62 83 CYS A N 1
ATOM 668 C CA . CYS A 1 83 ? -3.024 15.114 12.396 1.00 38.62 83 CYS A CA 1
ATOM 669 C C . CYS A 1 83 ? -4.444 14.884 12.916 1.00 38.62 83 CYS A C 1
ATOM 671 O O . CYS A 1 83 ? -4.999 13.796 12.765 1.00 38.62 83 CYS A O 1
ATOM 673 N N . ASP A 1 84 ? -4.974 15.893 13.599 1.00 33.12 84 ASP A N 1
ATOM 674 C CA . ASP A 1 84 ? -6.333 15.912 14.111 1.00 33.12 84 ASP A CA 1
ATOM 675 C C . ASP A 1 84 ? -7.321 15.842 12.936 1.00 33.12 84 ASP A C 1
ATOM 677 O O . ASP A 1 84 ? -7.404 16.756 12.116 1.00 33.12 84 ASP A O 1
ATOM 681 N N . CYS A 1 85 ? -8.029 14.718 12.822 1.00 37.56 85 CYS A N 1
ATOM 682 C CA . CYS A 1 85 ? -9.096 14.518 11.841 1.00 37.56 85 CYS A CA 1
ATOM 683 C C . CYS A 1 85 ? -10.476 14.907 12.403 1.00 37.56 85 CYS A C 1
ATOM 685 O O . CYS A 1 85 ? -11.487 14.579 11.784 1.00 37.56 85 CYS A O 1
ATOM 687 N N . SER A 1 86 ? -10.551 15.617 13.540 1.00 41.12 86 SER A N 1
ATOM 688 C CA . SER A 1 86 ? -11.823 16.078 14.123 1.00 41.12 86 SER A CA 1
ATOM 689 C C . SER A 1 86 ? -12.580 17.114 13.275 1.00 41.12 86 SER A C 1
ATOM 691 O O . SER A 1 86 ? -13.696 17.492 13.618 1.00 41.12 86 SER A O 1
ATOM 693 N N . SER A 1 87 ? -12.027 17.548 12.138 1.00 36.66 87 SER A N 1
ATOM 694 C CA . SER A 1 87 ? -12.606 18.596 11.292 1.00 36.66 87 SER A CA 1
ATOM 695 C C . SER A 1 87 ? -13.611 18.125 10.234 1.00 36.66 87 SER A C 1
ATOM 697 O O . SER A 1 87 ? -14.234 18.970 9.596 1.00 36.66 87 SER A O 1
ATOM 699 N N . TYR A 1 88 ? -13.843 16.821 10.056 1.00 42.75 88 TYR A N 1
ATOM 700 C CA . TYR A 1 88 ? -14.884 16.339 9.138 1.00 42.75 88 TYR A CA 1
ATOM 701 C C . TYR A 1 88 ? -16.198 16.054 9.875 1.00 42.75 88 TYR A C 1
ATOM 703 O O . TYR A 1 88 ? -16.654 14.917 9.962 1.00 42.75 88 TYR A O 1
ATOM 711 N N . GLN A 1 89 ? -16.835 17.112 10.379 1.00 37.69 89 GLN A N 1
ATOM 712 C CA . GLN A 1 89 ? -18.291 17.121 10.513 1.00 37.69 89 GLN A CA 1
ATOM 713 C C . GLN A 1 89 ? -18.874 17.529 9.158 1.00 37.69 89 GLN A C 1
ATOM 715 O O . GLN A 1 89 ? -18.807 18.694 8.768 1.00 37.69 89 GLN A O 1
ATOM 720 N N . ILE A 1 90 ? -19.406 16.558 8.415 1.00 43.62 90 ILE A N 1
ATOM 721 C CA . ILE A 1 90 ? -20.238 16.845 7.243 1.00 43.62 90 ILE A CA 1
ATOM 722 C C . ILE A 1 90 ? -21.617 17.235 7.781 1.00 43.62 90 ILE A C 1
ATOM 724 O O . ILE A 1 90 ? -22.225 16.473 8.534 1.00 43.62 90 ILE A O 1
ATOM 728 N N . SER A 1 91 ? -22.021 18.462 7.455 1.00 39.38 91 SER A N 1
ATOM 729 C CA . SER A 1 91 ? -23.335 19.052 7.737 1.00 39.38 91 SER A CA 1
ATOM 730 C C . SER A 1 91 ? -24.403 18.511 6.797 1.00 39.38 91 SER A C 1
ATOM 732 O O . SER A 1 91 ? -24.045 18.117 5.664 1.00 39.38 91 SER A O 1
#

Solvent-accessible surface area (backbone atoms only — not comparable to full-atom values): 5903 Å² total; per-residue (Å²): 112,70,70,56,57,54,51,52,45,52,54,36,31,70,74,69,72,48,71,84,79,54,68,72,61,47,66,67,44,57,84,79,51,85,88,73,90,80,57,80,69,54,27,53,54,40,28,54,50,44,28,74,74,69,71,47,80,57,55,68,70,57,16,43,53,51,58,59,47,73,80,61,81,61,88,69,91,59,94,74,78,82,80,78,71,83,77,78,73,84,129

Sequence (91 aa):
MIQYEIRNAMENLQKSRHFNLDEKHFKSISPLFSARKSSIVEPAQTIDNIYQESGYFADPHTAVALKSNSGKQKNIYSNDRLCDCSSYQIS